Protein AF-C3Z0E1-F1 (afdb_monomer)

Radius of gyration: 13.63 Å; Cα contacts (8 Å, |Δi|>4): 234; chains: 1; bounding box: 32×23×44 Å

InterPro domains:
  IPR003598 Immunoglobulin subtype 2 [SM00408] (13-82)
  IPR003599 Immunoglobulin domain sub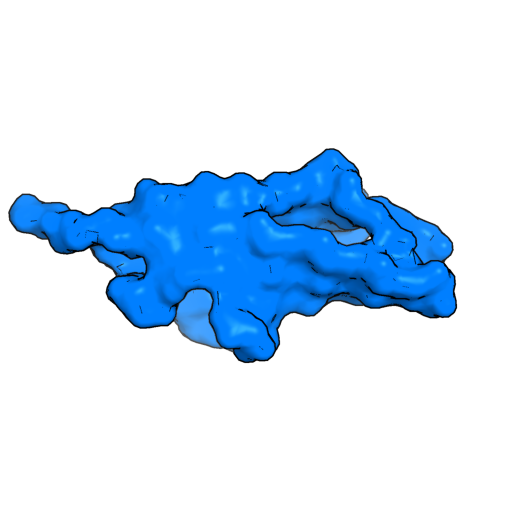type [SM00409] (7-93)
  IPR007110 Immunoglobulin-like domain [PS50835] (1-93)
  IPR013098 Immunoglobulin I-set [PF07679] (1-92)
  IPR013783 Immunoglobulin-like fold [G3DSA:2.60.40.10] (1-95)
  IPR036179 Immunoglobulin-like domain superfamily [SSF48726] (1-94)

Nearest PDB structures (foldseek):
  1ya5-assembly1_B  TM=9.559E-01  e=6.724E-10  Homo sapiens
  2ill-assembly1_A  TM=9.265E-01  e=2.037E-09  Homo sapiens
  2kkq-assembly1_A  TM=9.109E-01  e=6.343E-10  Homo sapiens
  2nzi-assembly2_B  TM=9.545E-01  e=6.934E-09  Homo sapiens
  4uow-assembly3_E  TM=8.794E-01  e=4.609E-09  Homo sapiens

pLDDT: mean 91.65, std 7.64, range [46.59, 96.75]

Secondary structure (DSSP, 8-state):
-EEEEPPPPEEEETTS-EEEEEEEE-SSPPEEEEEETTEEPPP-SSEEEEEETTTTEEEEEESS--GGG-EEEEEEEEETTEEEEEEEEEEEE----

Organism: Branchiostoma floridae (NCBI:txid7739)

Sequence (97 aa):
PNFAKFPSSAAVADGDPARFDAMVTGSPVPNVTWLHMGTEIRSDTRRKVVFDQSKNMSSIVISQVQPSDGGDYTCQLTNDYGQAACTAQLLVKGIKK

Structure (mmCIF, N/CA/C/O backbone):
data_AF-C3Z0E1-F1
#
_entry.id   AF-C3Z0E1-F1
#
loop_
_atom_site.group_PDB
_atom_site.id
_atom_site.type_symbol
_atom_site.label_atom_id
_atom_site.label_alt_id
_atom_site.label_comp_id
_atom_site.label_asym_id
_atom_site.label_entity_id
_atom_site.label_seq_id
_atom_site.pdbx_PDB_ins_c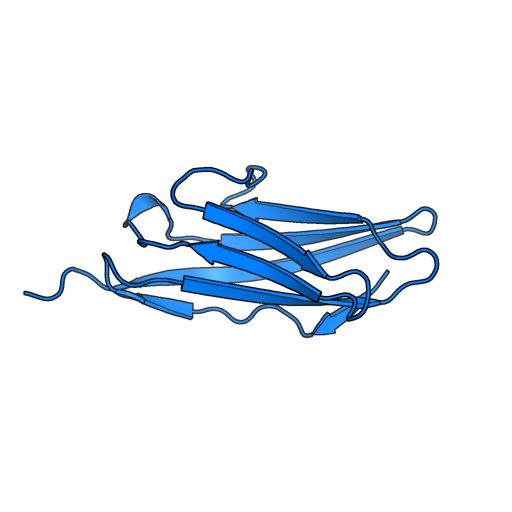ode
_atom_site.Cartn_x
_atom_site.Cartn_y
_atom_site.Cartn_z
_atom_site.occupancy
_atom_site.B_iso_or_equiv
_atom_site.auth_seq_id
_atom_site.auth_comp_id
_atom_site.auth_asym_id
_atom_site.auth_atom_id
_atom_site.pdbx_PDB_model_num
ATOM 1 N N . PRO A 1 1 ? 8.385 -4.838 -12.763 1.00 88.38 1 PRO A N 1
ATOM 2 C CA . PRO A 1 1 ? 8.314 -4.165 -11.442 1.00 88.38 1 PRO A CA 1
ATOM 3 C C . PRO A 1 1 ? 7.822 -5.170 -10.405 1.00 88.38 1 PRO A C 1
ATOM 5 O O . PRO A 1 1 ? 6.968 -5.986 -10.736 1.00 88.38 1 PRO A O 1
ATOM 8 N N . ASN A 1 2 ? 8.376 -5.147 -9.196 1.00 91.25 2 ASN A N 1
ATOM 9 C CA . ASN A 1 2 ? 8.149 -6.168 -8.178 1.00 91.25 2 ASN A CA 1
ATOM 10 C C . ASN A 1 2 ? 8.007 -5.530 -6.792 1.00 91.25 2 ASN A C 1
ATOM 12 O O . ASN A 1 2 ? 8.442 -4.404 -6.560 1.00 91.25 2 ASN A O 1
ATOM 16 N N . PHE A 1 3 ? 7.408 -6.268 -5.860 1.00 91.94 3 PHE A N 1
ATOM 17 C CA . PHE A 1 3 ? 7.362 -5.890 -4.452 1.00 91.94 3 PHE A CA 1
ATOM 18 C C . PHE A 1 3 ? 8.520 -6.557 -3.711 1.00 91.94 3 PHE A C 1
ATOM 20 O O . PHE A 1 3 ? 8.632 -7.780 -3.710 1.00 91.94 3 PHE A O 1
ATOM 27 N N . ALA A 1 4 ? 9.368 -5.757 -3.067 1.00 92.69 4 ALA A N 1
ATOM 28 C CA . ALA A 1 4 ? 10.324 -6.246 -2.073 1.00 92.69 4 ALA A CA 1
ATOM 29 C C . ALA A 1 4 ? 9.665 -6.413 -0.698 1.00 92.69 4 ALA A C 1
ATOM 31 O O . ALA A 1 4 ? 10.041 -7.295 0.070 1.00 92.69 4 ALA A O 1
ATOM 32 N N . LYS A 1 5 ? 8.661 -5.583 -0.393 1.00 93.06 5 LYS A N 1
ATOM 33 C CA . LYS A 1 5 ? 7.841 -5.703 0.812 1.00 93.06 5 LYS A CA 1
ATOM 34 C C . LYS A 1 5 ? 6.389 -5.434 0.465 1.00 93.06 5 LYS A C 1
ATOM 36 O O . LYS A 1 5 ? 6.071 -4.399 -0.118 1.00 93.06 5 LYS A O 1
ATOM 41 N N . PHE A 1 6 ? 5.534 -6.369 0.849 1.00 93.69 6 PHE A N 1
ATOM 42 C CA . PHE A 1 6 ? 4.095 -6.261 0.680 1.00 93.69 6 PHE A CA 1
ATOM 43 C C . PHE A 1 6 ? 3.483 -5.482 1.851 1.00 93.69 6 PHE A C 1
ATOM 45 O O . PHE A 1 6 ? 3.980 -5.600 2.978 1.00 93.69 6 PHE A O 1
ATOM 52 N N . PRO A 1 7 ? 2.410 -4.715 1.611 1.00 94.00 7 PRO A N 1
ATOM 53 C CA . PRO A 1 7 ? 1.612 -4.175 2.691 1.00 94.00 7 PRO A CA 1
ATOM 54 C C . PRO A 1 7 ? 0.943 -5.304 3.468 1.00 94.00 7 PRO A C 1
ATOM 56 O O . PRO A 1 7 ? 0.491 -6.295 2.897 1.00 94.00 7 PRO A O 1
ATOM 59 N N . SER A 1 8 ? 0.873 -5.135 4.783 1.00 94.44 8 SER A N 1
ATOM 60 C CA . SER A 1 8 ? 0.213 -6.085 5.673 1.00 94.44 8 SER A CA 1
ATOM 61 C C . SER A 1 8 ? -1.200 -5.618 5.986 1.00 94.44 8 SER A C 1
ATOM 63 O O . SER A 1 8 ? -1.408 -4.435 6.256 1.00 94.44 8 SER A O 1
ATOM 65 N N . SER A 1 9 ? -2.157 -6.547 6.011 1.00 94.88 9 SER A N 1
ATOM 66 C CA . SER A 1 9 ? -3.491 -6.273 6.548 1.00 94.88 9 SER A CA 1
ATOM 67 C C . SER A 1 9 ? -3.398 -5.796 7.997 1.00 94.88 9 SER A C 1
ATOM 69 O O . SER A 1 9 ? -2.559 -6.269 8.768 1.00 94.88 9 SER A O 1
ATOM 71 N N . ALA A 1 10 ? -4.267 -4.867 8.376 1.00 93.50 10 ALA A N 1
ATOM 72 C CA . ALA A 1 10 ? -4.260 -4.242 9.688 1.00 93.50 10 ALA A CA 1
ATOM 73 C C . ALA A 1 10 ? -5.669 -4.203 10.274 1.00 93.50 10 ALA A C 1
ATOM 75 O O . ALA A 1 10 ? -6.654 -4.099 9.548 1.00 93.50 10 ALA A O 1
ATOM 76 N N . ALA A 1 11 ? -5.764 -4.258 11.603 1.00 94.69 11 ALA A N 1
ATOM 77 C CA . ALA A 1 11 ? -7.024 -4.091 12.311 1.00 94.69 11 ALA A CA 1
ATOM 78 C C . ALA A 1 11 ? -6.909 -2.956 13.334 1.00 94.69 11 ALA A C 1
ATOM 80 O O . ALA A 1 11 ? -6.294 -3.134 14.390 1.00 94.69 11 ALA A O 1
ATOM 81 N N . VAL A 1 12 ? -7.485 -1.803 13.003 1.00 94.19 12 VAL A N 1
ATOM 82 C CA . VAL A 1 12 ? -7.293 -0.520 13.698 1.00 94.19 12 VAL A CA 1
ATOM 83 C C . VAL A 1 12 ? -8.622 -0.057 14.279 1.00 94.19 12 VAL A C 1
ATOM 85 O O . VAL A 1 12 ? -9.664 -0.279 13.672 1.00 94.19 12 VAL A O 1
ATOM 88 N N . ALA A 1 13 ? -8.612 0.520 15.478 1.00 92.88 13 ALA A N 1
ATOM 89 C CA . ALA A 1 13 ? -9.832 1.049 16.078 1.00 92.88 13 ALA A CA 1
ATOM 90 C C . ALA A 1 13 ? -10.248 2.373 15.420 1.00 92.88 13 ALA A C 1
ATOM 92 O O . ALA A 1 13 ? -9.407 3.117 14.917 1.00 92.88 13 ALA A O 1
ATOM 93 N N . ASP A 1 14 ? -11.547 2.661 15.437 1.00 93.31 14 ASP A N 1
ATOM 94 C CA . ASP A 1 14 ? -12.070 3.965 15.027 1.00 93.31 14 ASP A CA 1
ATOM 95 C C . ASP A 1 14 ? -11.352 5.114 15.764 1.00 93.31 14 ASP A C 1
ATOM 97 O O . ASP A 1 14 ? -11.152 5.066 16.980 1.00 93.31 14 ASP A O 1
ATOM 101 N N . GLY A 1 15 ? -10.923 6.123 15.007 1.00 91.88 15 GLY A N 1
ATOM 102 C CA . GLY A 1 15 ? -10.174 7.281 15.493 1.00 91.88 15 GLY A CA 1
ATOM 103 C C . GLY A 1 15 ? -8.660 7.085 15.634 1.00 91.88 15 GLY A C 1
ATOM 104 O O . GLY A 1 15 ? -7.941 8.085 15.651 1.00 91.88 15 GLY A O 1
ATOM 105 N N . ASP A 1 16 ? -8.153 5.848 15.685 1.00 93.88 16 ASP A N 1
ATOM 106 C CA . ASP A 1 16 ? -6.711 5.578 15.703 1.00 93.88 16 ASP A CA 1
ATOM 107 C C . ASP A 1 16 ? -6.102 5.710 14.287 1.00 93.88 16 ASP A C 1
ATOM 109 O O . ASP A 1 16 ? -6.801 5.556 13.279 1.00 93.88 16 ASP A O 1
ATOM 113 N N . PRO A 1 17 ? -4.797 6.011 14.170 1.00 94.50 17 PRO A N 1
ATOM 114 C CA . PRO A 1 17 ? -4.131 6.093 12.878 1.00 94.50 17 PRO A CA 1
ATOM 115 C C . PRO A 1 17 ? -3.818 4.707 12.296 1.00 94.50 17 PRO A C 1
ATOM 117 O O . PRO A 1 17 ? -3.455 3.775 13.016 1.00 94.50 17 PRO A O 1
ATOM 120 N N . ALA A 1 18 ? -3.868 4.589 10.968 1.00 95.12 18 ALA A N 1
ATOM 121 C CA . ALA A 1 18 ? -3.431 3.405 10.226 1.00 95.12 18 ALA A CA 1
ATOM 122 C C . ALA A 1 18 ? -2.296 3.744 9.258 1.00 95.12 18 ALA A C 1
ATOM 124 O O . ALA A 1 18 ? -2.212 4.856 8.730 1.00 95.12 18 ALA A O 1
ATOM 125 N N . ARG A 1 19 ? -1.427 2.764 8.995 1.00 95.12 19 ARG A N 1
ATOM 126 C CA . ARG A 1 19 ? -0.334 2.896 8.034 1.00 95.12 19 ARG A CA 1
ATOM 127 C C . ARG A 1 19 ? -0.141 1.611 7.242 1.00 95.12 19 ARG A C 1
ATOM 129 O O . ARG A 1 19 ? -0.064 0.534 7.825 1.00 95.12 19 ARG A O 1
ATOM 136 N N . PHE A 1 20 ? 0.002 1.759 5.932 1.00 96.06 20 PHE A N 1
ATOM 137 C CA . PHE A 1 20 ? 0.404 0.693 5.020 1.00 96.06 20 PHE A CA 1
ATOM 138 C C . PHE A 1 20 ? 1.734 1.063 4.385 1.00 96.06 20 PHE A C 1
ATOM 140 O O . PHE A 1 20 ? 1.914 2.208 3.980 1.00 96.06 20 PHE A O 1
ATOM 147 N N . ASP A 1 21 ? 2.647 0.101 4.284 1.00 95.25 21 ASP A N 1
ATOM 148 C CA . ASP A 1 21 ? 3.965 0.285 3.682 1.00 95.25 21 ASP A CA 1
ATOM 149 C C . ASP A 1 21 ? 4.195 -0.787 2.619 1.00 95.25 21 ASP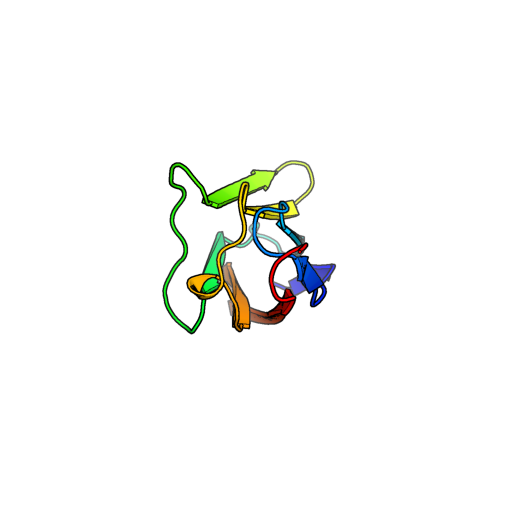 A C 1
ATOM 151 O O . ASP A 1 21 ? 4.031 -1.977 2.882 1.00 95.25 21 ASP A O 1
ATOM 155 N N . ALA A 1 22 ? 4.613 -0.364 1.432 1.00 94.88 22 ALA A N 1
ATOM 156 C CA . ALA A 1 22 ? 4.996 -1.233 0.334 1.00 94.88 22 ALA A CA 1
ATOM 157 C C . ALA A 1 22 ? 6.372 -0.809 -0.186 1.00 94.88 22 ALA A C 1
ATOM 159 O O . ALA A 1 22 ? 6.573 0.343 -0.569 1.00 94.88 22 ALA A O 1
ATOM 160 N N . MET A 1 23 ? 7.323 -1.741 -0.212 1.00 94.25 23 MET A N 1
ATOM 161 C CA . MET A 1 23 ? 8.641 -1.503 -0.801 1.00 94.25 23 MET A CA 1
ATOM 162 C C . MET A 1 23 ? 8.667 -2.092 -2.201 1.00 94.25 23 MET A C 1
ATOM 164 O O . MET A 1 23 ? 8.292 -3.250 -2.401 1.00 94.25 23 MET A O 1
ATOM 168 N N . VAL A 1 24 ? 9.113 -1.297 -3.164 1.00 93.25 24 VAL A N 1
ATOM 169 C CA . VAL A 1 24 ? 8.984 -1.592 -4.589 1.00 93.25 24 VAL A CA 1
ATOM 170 C C . VAL A 1 24 ? 10.359 -1.678 -5.231 1.00 93.25 24 VAL A C 1
ATOM 172 O O . VAL A 1 24 ? 11.297 -0.981 -4.856 1.00 93.25 24 VAL A O 1
ATOM 175 N N . THR A 1 25 ? 10.500 -2.544 -6.218 1.00 91.00 25 THR A N 1
ATOM 176 C CA . THR A 1 25 ? 11.739 -2.723 -6.970 1.00 91.00 25 THR A CA 1
ATOM 177 C C . THR A 1 25 ? 11.441 -2.778 -8.460 1.00 91.00 25 THR A C 1
ATOM 179 O O . THR A 1 25 ? 10.351 -3.145 -8.907 1.00 91.00 25 THR A O 1
ATOM 182 N N . GLY A 1 26 ? 12.415 -2.359 -9.255 1.00 86.75 26 GLY A N 1
ATOM 183 C CA . GLY A 1 26 ? 12.296 -2.293 -10.703 1.00 86.75 26 GLY A CA 1
ATOM 184 C C . GLY A 1 26 ? 13.212 -1.222 -11.272 1.00 86.75 26 GLY A C 1
ATOM 185 O O . GLY A 1 26 ? 13.489 -0.226 -10.606 1.00 86.75 26 GLY A O 1
ATOM 186 N N . SER A 1 27 ? 13.654 -1.453 -12.504 1.00 86.38 27 SER A N 1
ATOM 187 C CA . SER A 1 27 ? 14.442 -0.508 -13.290 1.00 86.38 27 SER A CA 1
ATOM 188 C C . SER A 1 27 ? 13.744 -0.310 -14.638 1.00 86.38 27 SER A C 1
ATOM 190 O O . SER A 1 27 ? 13.646 -1.288 -15.382 1.00 86.38 27 SER A O 1
ATOM 192 N N . PRO A 1 28 ? 13.235 0.891 -14.978 1.00 87.06 28 PRO A N 1
ATOM 193 C CA . PRO A 1 28 ? 13.099 2.088 -14.134 1.00 87.06 28 PRO A CA 1
ATOM 194 C C . PRO A 1 28 ? 12.286 1.873 -12.841 1.00 87.06 28 PRO A C 1
ATOM 196 O O . PRO A 1 28 ? 11.563 0.883 -12.708 1.00 87.06 28 PRO A O 1
ATOM 199 N N . VAL A 1 29 ? 12.406 2.796 -11.879 1.00 87.06 29 VAL A N 1
ATOM 200 C CA . VAL A 1 29 ? 11.602 2.759 -10.644 1.00 87.06 29 VAL A CA 1
ATOM 201 C C . VAL A 1 29 ? 10.119 2.844 -11.026 1.00 87.06 29 VAL A C 1
ATOM 203 O O . VAL A 1 29 ? 9.742 3.788 -11.720 1.00 87.06 29 VAL A O 1
ATOM 206 N N . PRO A 1 30 ? 9.271 1.885 -10.609 1.00 91.69 30 PRO A N 1
ATOM 207 C CA . PRO A 1 30 ? 7.867 1.898 -10.991 1.00 91.69 30 PRO A CA 1
ATOM 208 C C . PRO A 1 30 ? 7.111 3.060 -10.355 1.00 91.69 30 PRO A C 1
ATOM 210 O O . PRO A 1 30 ? 7.350 3.419 -9.201 1.00 91.69 30 PRO A O 1
ATOM 213 N N . ASN A 1 31 ? 6.118 3.566 -11.080 1.00 91.38 31 ASN A N 1
ATOM 214 C CA . ASN A 1 31 ? 5.104 4.432 -10.511 1.00 91.38 31 ASN A CA 1
ATOM 215 C C . ASN A 1 31 ? 4.201 3.620 -9.577 1.00 91.38 31 ASN A C 1
ATOM 217 O O . ASN A 1 31 ? 3.718 2.550 -9.960 1.00 91.38 31 ASN A O 1
ATOM 221 N N . VAL A 1 32 ? 3.964 4.140 -8.373 1.00 94.25 32 VAL A N 1
ATOM 222 C CA . VAL A 1 32 ? 3.130 3.493 -7.357 1.00 94.25 32 VAL A CA 1
ATOM 223 C C . VAL A 1 32 ? 1.794 4.211 -7.248 1.00 94.25 32 VAL A C 1
ATOM 225 O O . VAL A 1 32 ? 1.748 5.404 -6.953 1.00 94.25 32 VAL A O 1
ATOM 228 N N . THR A 1 33 ? 0.712 3.465 -7.434 1.00 95.19 33 THR A N 1
ATOM 229 C CA . THR A 1 33 ? -0.661 3.940 -7.275 1.00 95.19 33 THR A CA 1
ATOM 230 C C . THR A 1 33 ? -1.344 3.119 -6.198 1.00 95.19 33 THR A C 1
ATOM 232 O O . THR A 1 33 ? -1.266 1.894 -6.195 1.00 95.19 33 THR A O 1
ATOM 235 N N . TRP A 1 34 ? -2.035 3.790 -5.286 1.00 96.25 34 TRP A N 1
ATOM 236 C CA . TRP A 1 34 ? -2.816 3.129 -4.254 1.00 96.25 34 TRP A CA 1
ATOM 237 C C . TRP A 1 34 ? -4.305 3.267 -4.527 1.00 96.25 34 TRP A C 1
ATOM 239 O O . TRP A 1 34 ? -4.771 4.346 -4.882 1.00 96.25 34 TRP A O 1
ATOM 249 N N . LEU A 1 35 ? -5.049 2.186 -4.321 1.00 96.06 35 LEU A N 1
ATOM 250 C CA . LEU A 1 35 ? -6.492 2.126 -4.490 1.00 96.06 35 LEU A CA 1
ATOM 251 C C . LEU A 1 35 ? -7.146 1.620 -3.207 1.00 96.06 35 LEU A C 1
ATOM 253 O O . LEU A 1 35 ? -6.675 0.655 -2.617 1.00 96.06 35 LEU A O 1
ATOM 257 N N . HIS A 1 36 ? -8.251 2.234 -2.803 1.00 95.12 36 HIS A N 1
ATOM 258 C CA . HIS A 1 36 ? -9.127 1.759 -1.738 1.00 95.12 36 HIS A CA 1
ATOM 259 C C . HIS A 1 36 ? -10.441 1.310 -2.368 1.00 95.12 36 HIS A C 1
ATOM 261 O O . HIS A 1 36 ? -11.095 2.096 -3.054 1.00 95.12 36 HIS A O 1
ATOM 267 N N . MET A 1 37 ? -10.791 0.031 -2.207 1.00 93.31 37 MET A N 1
ATOM 268 C CA . MET A 1 37 ? -11.992 -0.574 -2.803 1.00 93.31 37 MET A CA 1
ATOM 269 C C . MET A 1 37 ? -12.111 -0.305 -4.319 1.00 93.31 37 MET A C 1
ATOM 271 O O . MET A 1 37 ? -13.190 -0.042 -4.842 1.00 93.31 37 MET A O 1
ATOM 275 N N . GLY A 1 38 ? -10.975 -0.314 -5.028 1.00 92.31 38 GLY A N 1
ATOM 276 C CA . GLY A 1 38 ? -10.898 -0.045 -6.470 1.00 92.31 38 GLY A CA 1
ATOM 277 C C . GLY A 1 38 ? -10.868 1.436 -6.871 1.00 92.31 38 GLY A C 1
ATOM 278 O O . GLY A 1 38 ? -10.747 1.729 -8.056 1.00 92.31 38 GLY A O 1
ATOM 279 N N . THR A 1 39 ? -10.925 2.374 -5.921 1.00 93.75 39 THR A N 1
ATOM 280 C CA . THR A 1 39 ? -10.841 3.820 -6.187 1.00 93.75 39 THR A CA 1
ATOM 281 C C . THR A 1 39 ? -9.467 4.364 -5.814 1.00 93.75 39 THR A C 1
ATOM 283 O O . THR A 1 39 ? -8.991 4.127 -4.708 1.00 93.75 39 THR A O 1
ATOM 286 N N . GLU A 1 40 ? -8.827 5.120 -6.708 1.00 95.00 40 GLU A N 1
ATOM 287 C CA . GLU A 1 40 ? -7.520 5.739 -6.450 1.00 95.00 40 GLU A CA 1
ATOM 288 C C . GLU A 1 40 ? -7.550 6.642 -5.205 1.00 95.00 40 GLU A C 1
ATOM 290 O O . GLU A 1 40 ? -8.386 7.540 -5.073 1.00 95.00 40 GLU A O 1
ATOM 295 N N . ILE A 1 41 ? -6.601 6.420 -4.298 1.00 93.62 41 ILE A N 1
ATOM 296 C CA . ILE A 1 41 ? -6.424 7.224 -3.094 1.00 93.62 41 ILE A CA 1
ATOM 297 C C . ILE A 1 41 ? -5.577 8.438 -3.448 1.00 93.62 41 ILE A C 1
ATOM 299 O O . ILE A 1 41 ? -4.408 8.318 -3.813 1.00 93.62 41 ILE A O 1
ATOM 303 N N . ARG A 1 42 ? -6.156 9.621 -3.264 1.00 90.44 42 ARG A N 1
ATOM 304 C CA . ARG A 1 42 ? -5.436 10.891 -3.347 1.00 90.44 42 ARG A CA 1
ATOM 305 C C . ARG A 1 42 ? -5.133 11.411 -1.955 1.00 90.44 42 ARG A C 1
ATOM 307 O O . ARG A 1 42 ? -5.911 11.200 -1.029 1.00 90.44 42 ARG A O 1
ATOM 314 N N . SER A 1 43 ? -3.997 12.086 -1.824 1.00 90.44 43 SER A N 1
ATOM 315 C CA . SER A 1 43 ? -3.641 12.757 -0.580 1.00 90.44 43 SER A CA 1
ATOM 316 C C . SER A 1 43 ? -4.656 13.860 -0.264 1.00 90.44 43 SER A C 1
ATOM 318 O O . SER A 1 43 ? -4.941 14.712 -1.104 1.00 90.44 43 SER A O 1
ATOM 320 N N . ASP A 1 44 ? -5.172 13.847 0.958 1.00 90.88 44 ASP A N 1
ATOM 321 C CA . ASP A 1 44 ? -6.101 14.815 1.530 1.00 90.88 44 ASP A CA 1
ATOM 322 C C . ASP A 1 44 ? -5.759 15.073 3.011 1.00 90.88 44 ASP A C 1
ATOM 324 O O . ASP A 1 44 ? -4.697 14.690 3.509 1.00 90.88 44 ASP A O 1
ATOM 328 N N . THR A 1 45 ? -6.646 15.759 3.731 1.00 89.75 45 THR A N 1
ATOM 329 C CA . THR A 1 45 ? -6.445 16.112 5.141 1.00 89.75 45 THR A CA 1
ATOM 330 C C . THR A 1 45 ? -6.285 14.889 6.056 1.00 89.75 45 THR A C 1
ATOM 332 O O . THR A 1 45 ? -5.493 14.937 6.999 1.00 89.75 45 THR A O 1
ATOM 335 N N . ARG A 1 46 ? -7.005 13.787 5.797 1.00 91.94 46 ARG A N 1
ATOM 336 C CA . ARG A 1 46 ? -6.969 12.555 6.606 1.00 91.94 46 ARG A CA 1
ATOM 337 C C . ARG A 1 46 ? -6.024 11.498 6.043 1.00 91.94 46 ARG A C 1
ATOM 339 O O . ARG A 1 46 ? -5.404 10.791 6.834 1.00 91.94 46 ARG A O 1
ATOM 346 N N . ARG A 1 47 ? -5.917 11.371 4.718 1.00 93.81 47 ARG A N 1
ATOM 347 C CA . ARG A 1 47 ? -5.119 10.328 4.047 1.00 93.81 47 ARG A CA 1
ATOM 348 C C . ARG A 1 47 ? -3.913 10.948 3.356 1.00 93.81 47 ARG A C 1
ATOM 350 O O . ARG A 1 47 ? -4.063 11.874 2.573 1.00 93.81 47 ARG A O 1
ATOM 357 N N . LYS A 1 48 ? -2.712 10.429 3.594 1.00 94.81 48 LYS A N 1
ATOM 358 C CA . LYS A 1 48 ? -1.481 10.882 2.933 1.00 94.81 48 LYS A CA 1
ATOM 359 C C . LYS A 1 48 ? -0.799 9.722 2.237 1.00 94.81 48 LYS A C 1
ATOM 361 O O . LYS A 1 48 ? -0.461 8.739 2.888 1.00 94.81 48 LYS A O 1
ATOM 366 N N . VAL A 1 49 ? -0.557 9.871 0.941 1.00 94.50 49 VAL A N 1
ATOM 367 C CA . VAL A 1 49 ? 0.281 8.960 0.160 1.00 94.50 49 VAL A CA 1
ATOM 368 C C . VAL A 1 49 ? 1.677 9.566 0.063 1.00 94.50 49 VAL A C 1
ATOM 370 O O . VAL A 1 49 ? 1.833 10.718 -0.340 1.00 94.50 49 VAL A O 1
ATOM 373 N N . VAL A 1 50 ? 2.689 8.801 0.460 1.00 93.31 50 VAL A N 1
ATOM 374 C CA . VAL A 1 50 ? 4.097 9.209 0.461 1.00 93.31 50 VAL A CA 1
ATOM 375 C C . VAL A 1 50 ? 4.893 8.198 -0.346 1.00 93.31 50 VAL A C 1
ATOM 377 O O . VAL A 1 50 ? 4.712 6.995 -0.179 1.00 93.31 50 VAL A O 1
ATOM 380 N N . PHE A 1 51 ? 5.788 8.670 -1.207 1.00 91.94 51 PHE A N 1
ATOM 381 C CA . PHE A 1 51 ? 6.736 7.815 -1.911 1.00 91.94 51 PHE A CA 1
ATOM 382 C C . PHE A 1 51 ? 8.159 8.322 -1.686 1.00 91.94 51 PHE A C 1
ATOM 384 O O . PHE A 1 51 ? 8.517 9.412 -2.124 1.00 91.94 51 PHE A O 1
ATOM 391 N N . ASP A 1 52 ? 8.958 7.532 -0.974 1.00 91.50 52 ASP A N 1
ATOM 392 C CA . ASP A 1 52 ? 10.380 7.770 -0.758 1.00 91.50 52 ASP A CA 1
ATOM 393 C C . ASP 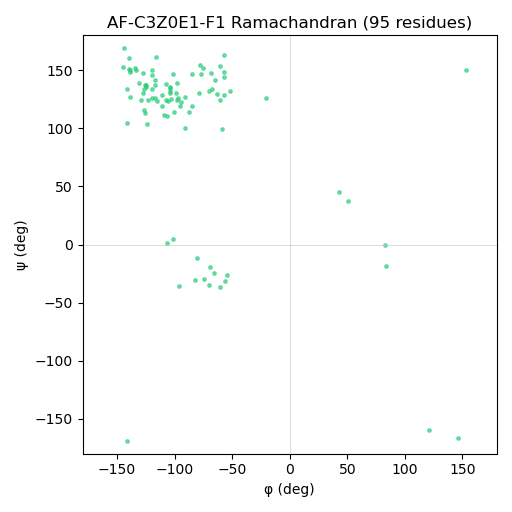A 1 52 ? 11.167 7.066 -1.868 1.00 91.50 52 ASP A C 1
ATOM 395 O O . AS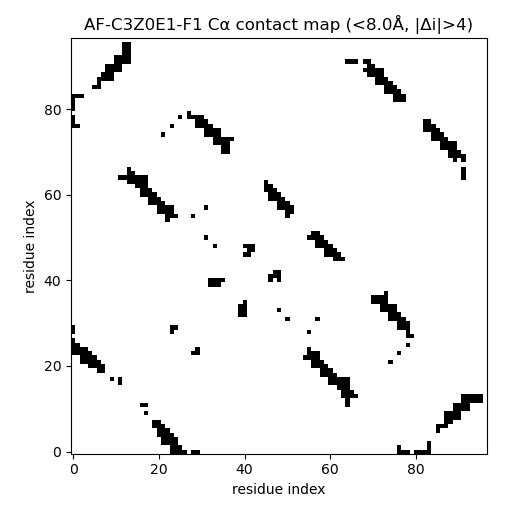P A 1 52 ? 11.381 5.851 -1.828 1.00 91.50 52 ASP A O 1
ATOM 399 N N . GLN A 1 53 ? 11.590 7.842 -2.868 1.00 85.62 53 GLN A N 1
ATOM 400 C CA . GLN A 1 53 ? 12.380 7.353 -4.000 1.00 85.62 53 GLN A CA 1
ATOM 401 C C . GLN A 1 53 ? 13.772 6.855 -3.595 1.00 85.62 53 GLN A C 1
ATOM 403 O O . GLN A 1 53 ? 14.326 6.018 -4.294 1.00 85.62 53 GLN A O 1
ATOM 408 N N . SER A 1 54 ? 14.340 7.330 -2.480 1.00 86.69 54 SER A N 1
ATOM 409 C CA . SER A 1 54 ? 15.668 6.892 -2.027 1.00 86.69 54 SER A CA 1
ATOM 410 C C . SER A 1 54 ? 15.640 5.489 -1.417 1.00 86.69 54 SER A C 1
ATOM 412 O O . SER A 1 54 ? 16.619 4.750 -1.490 1.00 86.69 54 SER A O 1
ATOM 414 N N . LYS A 1 55 ? 14.499 5.116 -0.827 1.00 86.94 55 LYS A N 1
ATOM 415 C CA . LYS A 1 55 ? 14.264 3.808 -0.197 1.00 86.94 55 LYS A CA 1
ATOM 416 C C . LYS A 1 55 ? 13.344 2.909 -1.017 1.00 86.94 55 LYS A C 1
ATOM 418 O O . LYS A 1 55 ? 13.002 1.823 -0.558 1.00 86.94 55 LYS A O 1
ATOM 423 N N . ASN A 1 56 ? 12.892 3.384 -2.175 1.00 90.56 56 ASN A N 1
ATOM 424 C CA . ASN A 1 56 ? 11.827 2.798 -2.982 1.00 90.56 56 ASN A CA 1
ATOM 425 C C . ASN A 1 56 ? 10.631 2.329 -2.129 1.00 90.56 56 ASN A C 1
ATOM 427 O O . ASN A 1 56 ? 10.135 1.211 -2.278 1.00 90.56 56 ASN A O 1
ATOM 431 N N . MET A 1 57 ? 10.194 3.166 -1.190 1.00 93.56 57 MET A N 1
ATOM 432 C CA . MET A 1 57 ? 9.143 2.829 -0.229 1.00 93.56 57 MET A CA 1
ATOM 433 C C . MET A 1 57 ? 7.936 3.729 -0.457 1.00 93.56 57 MET A C 1
ATOM 435 O O . MET A 1 57 ? 8.046 4.949 -0.377 1.00 93.56 57 MET A O 1
ATOM 439 N N . SER A 1 58 ? 6.774 3.132 -0.699 1.00 94.38 58 SER A N 1
ATOM 440 C CA . SER A 1 58 ? 5.497 3.833 -0.715 1.00 94.38 58 SER A CA 1
ATOM 441 C C . SER A 1 58 ? 4.716 3.556 0.559 1.00 94.38 58 SER A C 1
ATOM 443 O O . SER A 1 58 ? 4.601 2.405 0.979 1.00 94.38 58 SER A O 1
ATOM 445 N N . SER A 1 59 ? 4.147 4.599 1.149 1.00 94.75 59 SER A N 1
ATOM 446 C CA . SER A 1 59 ? 3.352 4.505 2.365 1.00 94.75 59 SER A CA 1
ATOM 447 C C . SER A 1 59 ? 2.029 5.248 2.218 1.00 94.75 59 SER A C 1
ATOM 449 O O . SER A 1 59 ? 2.004 6.370 1.712 1.00 94.75 59 SER A O 1
ATOM 451 N N . ILE A 1 60 ? 0.945 4.667 2.729 1.00 95.25 60 ILE A N 1
ATOM 452 C CA . ILE A 1 60 ? -0.289 5.404 3.026 1.00 95.25 60 ILE A CA 1
ATOM 453 C C . ILE A 1 60 ? -0.363 5.595 4.529 1.00 95.25 60 ILE A C 1
ATOM 455 O O . ILE A 1 60 ? -0.224 4.631 5.279 1.00 95.25 60 ILE A O 1
ATOM 459 N N . VAL A 1 61 ? -0.646 6.816 4.961 1.00 95.06 61 VAL A N 1
ATOM 460 C CA . VAL A 1 61 ? -0.957 7.140 6.351 1.00 95.06 61 VAL A CA 1
ATOM 461 C C . VAL A 1 61 ? -2.380 7.674 6.425 1.00 95.06 61 VAL A C 1
ATOM 463 O O . VAL A 1 61 ? -2.722 8.624 5.726 1.00 95.06 61 VAL A O 1
ATOM 466 N N . ILE A 1 62 ? -3.201 7.073 7.277 1.00 95.19 62 ILE A N 1
ATOM 467 C CA . ILE A 1 62 ? -4.554 7.523 7.601 1.00 95.19 62 ILE A CA 1
ATOM 468 C C . ILE A 1 62 ? -4.496 8.049 9.029 1.00 95.19 62 ILE A C 1
ATOM 470 O O . ILE A 1 62 ? -4.266 7.279 9.955 1.00 95.19 62 ILE A O 1
ATOM 474 N N . SER A 1 63 ? -4.651 9.358 9.209 1.00 94.25 63 SER A N 1
ATOM 475 C CA . SER A 1 63 ? -4.467 10.010 10.514 1.00 94.25 63 SER A CA 1
ATOM 476 C C . SER A 1 63 ? -5.566 9.653 11.516 1.00 94.25 63 SER A C 1
ATOM 478 O O . SER A 1 63 ? -5.297 9.551 12.706 1.00 94.25 63 SER A O 1
ATOM 480 N N . GLN A 1 64 ? -6.798 9.484 11.031 1.00 92.81 64 GLN A N 1
ATOM 481 C CA . GLN A 1 64 ? -7.963 9.102 11.828 1.00 92.81 64 GLN A CA 1
ATOM 482 C C . GLN A 1 64 ? -8.818 8.142 11.008 1.00 92.81 64 GLN A C 1
ATOM 484 O O . GLN A 1 64 ? -9.494 8.576 10.067 1.00 92.81 64 GLN A O 1
ATOM 489 N N . VAL A 1 65 ? -8.746 6.856 11.348 1.00 93.94 65 VAL A N 1
ATOM 490 C CA . VAL A 1 65 ? -9.548 5.809 10.713 1.00 93.94 65 VAL A CA 1
ATOM 491 C C . VAL A 1 65 ? -11.019 6.005 11.058 1.00 93.94 65 VAL A C 1
ATOM 493 O O . VAL A 1 65 ? -11.365 6.219 12.214 1.00 93.94 65 VAL A O 1
ATOM 496 N N . GLN A 1 66 ? -11.871 5.910 10.045 1.00 93.19 66 GL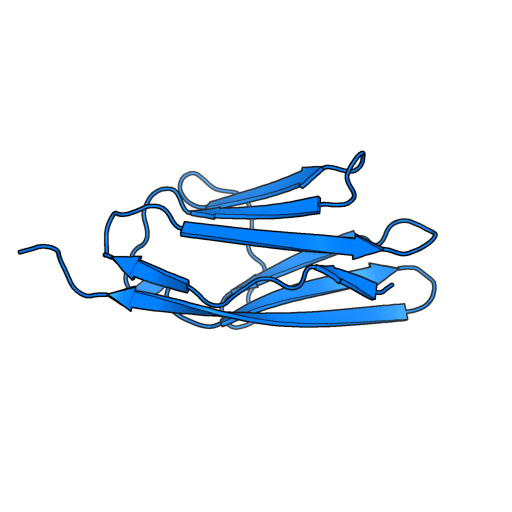N A N 1
ATOM 497 C CA . GLN A 1 66 ? -13.326 5.876 10.146 1.00 93.19 66 GLN A CA 1
ATOM 498 C C . GLN A 1 66 ? -13.851 4.528 9.638 1.00 93.19 66 GLN A C 1
ATOM 500 O O . GLN A 1 66 ? -13.162 3.866 8.858 1.00 93.19 66 GLN A O 1
ATOM 505 N N . PRO A 1 67 ? -15.093 4.126 9.968 1.00 90.75 67 PRO A N 1
ATOM 506 C CA . PRO A 1 67 ? -15.672 2.878 9.469 1.00 90.75 67 PRO A CA 1
ATOM 507 C C . PRO A 1 67 ? -15.685 2.792 7.936 1.00 90.75 67 PRO A C 1
ATOM 509 O O . PRO A 1 67 ? -15.519 1.712 7.379 1.00 90.75 67 PRO A O 1
ATOM 512 N N . SER A 1 68 ? -15.820 3.937 7.257 1.00 91.56 68 SER A N 1
ATOM 513 C CA . SER A 1 68 ? -15.767 4.043 5.795 1.00 91.56 68 SER A CA 1
ATOM 514 C C . SER A 1 68 ? -14.383 3.798 5.201 1.00 91.56 68 SER A C 1
ATOM 516 O O . SER A 1 68 ? -14.296 3.541 4.009 1.00 91.56 68 SER A O 1
ATOM 518 N N . ASP A 1 69 ? -13.314 3.911 5.993 1.00 93.06 69 ASP A N 1
ATOM 519 C CA . ASP A 1 69 ? -11.950 3.634 5.538 1.00 93.06 69 ASP A CA 1
ATOM 520 C C . ASP A 1 69 ? -11.658 2.120 5.548 1.00 93.06 69 ASP A C 1
ATOM 522 O O . ASP A 1 69 ? -10.670 1.671 4.980 1.00 93.06 69 ASP A O 1
ATOM 526 N N . GLY A 1 70 ? -12.521 1.298 6.156 1.00 94.12 70 GLY A N 1
ATOM 527 C CA . GLY A 1 70 ? -12.387 -0.157 6.108 1.00 94.12 70 GLY A CA 1
ATOM 528 C C . GLY A 1 70 ? -12.454 -0.716 4.685 1.00 94.12 70 GLY A C 1
ATOM 529 O O . GLY A 1 70 ? -13.066 -0.130 3.791 1.00 94.12 70 GLY A O 1
ATOM 530 N N . GLY A 1 71 ? -11.829 -1.872 4.475 1.00 95.19 71 GLY A N 1
ATOM 531 C CA . GLY A 1 71 ? -11.847 -2.585 3.198 1.00 95.19 71 GLY A CA 1
ATOM 532 C C . GLY A 1 71 ? -10.463 -2.806 2.601 1.00 95.19 71 GLY A C 1
ATOM 533 O O . GLY A 1 71 ? -9.451 -2.783 3.302 1.00 95.19 71 GLY A O 1
ATOM 534 N N . ASP A 1 72 ? -10.432 -3.060 1.298 1.00 96.75 72 ASP A N 1
ATOM 535 C CA . ASP A 1 72 ? -9.236 -3.514 0.599 1.00 96.75 72 ASP A CA 1
ATOM 536 C C . ASP A 1 72 ? -8.415 -2.345 0.045 1.00 96.75 72 ASP A C 1
ATOM 538 O O . ASP A 1 72 ? -8.909 -1.498 -0.704 1.00 96.75 72 ASP A O 1
ATOM 542 N N . TYR A 1 73 ? -7.131 -2.334 0.386 1.00 96.44 73 TYR A N 1
ATOM 543 C CA . TYR A 1 73 ? -6.114 -1.402 -0.080 1.00 96.44 73 TYR A CA 1
ATOM 544 C C . TYR A 1 73 ? -5.196 -2.110 -1.067 1.00 96.44 73 TYR A C 1
ATOM 546 O O . TYR A 1 73 ? -4.413 -2.981 -0.691 1.00 96.44 73 TYR A O 1
ATOM 554 N N . THR A 1 74 ? -5.279 -1.729 -2.336 1.00 96.38 74 THR A N 1
ATOM 555 C CA . THR A 1 74 ? -4.466 -2.295 -3.411 1.00 96.38 74 THR A CA 1
ATOM 556 C C . THR A 1 74 ? -3.342 -1.338 -3.781 1.00 96.38 74 THR A C 1
ATOM 558 O O . THR A 1 74 ? -3.588 -0.181 -4.106 1.00 96.38 74 THR A O 1
ATOM 561 N N . CYS A 1 75 ? -2.106 -1.819 -3.744 1.00 95.75 75 CYS A N 1
ATOM 562 C CA . CYS A 1 75 ? -0.937 -1.123 -4.259 1.00 95.75 75 CYS A CA 1
ATOM 563 C C . CYS A 1 75 ? -0.631 -1.651 -5.658 1.00 95.75 75 CYS A C 1
ATOM 565 O O . CYS A 1 75 ? -0.458 -2.856 -5.836 1.00 95.75 75 CYS A O 1
ATOM 567 N N . GLN A 1 76 ? -0.558 -0.760 -6.640 1.00 95.56 76 GLN A N 1
ATOM 568 C CA . GLN A 1 76 ? -0.328 -1.070 -8.044 1.00 95.56 76 GLN A CA 1
ATOM 569 C C . GLN A 1 76 ? 0.957 -0.392 -8.519 1.00 95.56 76 GLN A C 1
ATOM 571 O O . GLN A 1 76 ? 1.134 0.815 -8.382 1.00 95.56 76 GLN A O 1
ATOM 576 N N . LEU A 1 77 ? 1.860 -1.187 -9.083 1.00 94.81 77 LEU A N 1
ATOM 577 C CA . LEU A 1 77 ? 3.155 -0.772 -9.610 1.00 94.81 77 LEU A CA 1
ATOM 578 C C . LEU A 1 77 ? 3.109 -0.827 -11.120 1.00 94.81 77 LEU A C 1
ATOM 580 O O . LEU A 1 77 ? 2.867 -1.898 -11.668 1.00 94.81 77 LEU A O 1
ATOM 584 N N . THR A 1 78 ? 3.417 0.275 -11.789 1.00 93.38 78 THR A N 1
ATOM 585 C CA . THR A 1 78 ? 3.477 0.315 -13.254 1.00 93.38 78 THR A CA 1
ATOM 586 C C . THR A 1 78 ? 4.824 0.858 -13.702 1.00 93.38 78 THR A C 1
ATOM 588 O O . THR A 1 78 ? 5.314 1.842 -13.158 1.00 93.38 78 THR A O 1
ATOM 591 N N . ASN A 1 79 ? 5.438 0.196 -14.674 1.00 92.25 79 ASN A N 1
ATOM 592 C CA . ASN A 1 79 ? 6.655 0.643 -15.340 1.00 92.25 79 ASN A CA 1
ATOM 593 C C . ASN A 1 79 ? 6.589 0.260 -16.828 1.00 92.25 79 ASN A C 1
ATOM 595 O O . ASN A 1 79 ? 5.755 -0.563 -17.202 1.00 92.25 79 ASN A O 1
ATOM 599 N N . ASP A 1 80 ? 7.504 0.769 -17.649 1.00 92.12 80 ASP A N 1
ATOM 600 C CA . ASP A 1 80 ? 7.546 0.535 -19.104 1.00 92.12 80 ASP A CA 1
ATOM 601 C C . ASP A 1 80 ? 7.561 -0.955 -19.490 1.00 92.12 80 ASP A C 1
ATOM 603 O O . ASP A 1 80 ? 7.097 -1.344 -20.558 1.00 92.12 80 ASP A O 1
ATOM 607 N N . TYR A 1 81 ? 8.059 -1.810 -18.594 1.00 89.69 81 TYR A N 1
ATOM 608 C CA . TYR A 1 81 ? 8.218 -3.249 -18.812 1.00 89.69 81 TYR A CA 1
ATOM 609 C C . TYR A 1 81 ? 7.134 -4.111 -18.148 1.00 89.69 81 TYR A C 1
ATOM 611 O O . TYR A 1 81 ? 7.244 -5.336 -18.149 1.00 89.69 81 TYR A O 1
ATOM 619 N N . GLY A 1 82 ? 6.109 -3.510 -17.532 1.00 90.56 82 GLY A N 1
ATOM 620 C CA . GLY A 1 82 ? 4.961 -4.256 -17.012 1.00 90.56 82 GLY A CA 1
ATOM 621 C C . GLY A 1 82 ? 4.342 -3.687 -15.740 1.00 90.56 82 GLY A C 1
ATOM 622 O O . GLY A 1 82 ? 4.628 -2.567 -15.314 1.00 90.56 82 GLY A O 1
ATOM 623 N N . GLN A 1 83 ? 3.500 -4.502 -15.105 1.00 93.75 83 GLN A N 1
ATOM 624 C CA . GLN A 1 83 ? 2.688 -4.109 -13.958 1.00 93.75 83 GLN A CA 1
ATOM 625 C C . GLN A 1 83 ? 2.655 -5.204 -12.886 1.00 93.75 83 GLN A C 1
ATOM 627 O O . GLN A 1 83 ? 2.727 -6.390 -13.198 1.00 93.75 83 GLN A O 1
ATOM 632 N N . ALA A 1 84 ? 2.552 -4.805 -11.621 1.00 93.00 84 ALA A N 1
ATOM 633 C CA . ALA A 1 84 ? 2.327 -5.703 -10.492 1.00 93.00 84 ALA A CA 1
ATOM 634 C C . ALA A 1 84 ? 1.319 -5.072 -9.530 1.00 93.00 84 ALA A C 1
ATOM 636 O O . ALA A 1 84 ? 1.271 -3.852 -9.412 1.00 93.00 84 ALA A O 1
ATOM 637 N N . ALA A 1 85 ? 0.538 -5.882 -8.820 1.00 95.12 85 ALA A N 1
ATOM 638 C CA . ALA A 1 85 ? -0.387 -5.391 -7.806 1.00 95.12 85 ALA A CA 1
ATOM 639 C C . ALA A 1 85 ? -0.397 -6.306 -6.579 1.00 95.12 85 ALA A C 1
ATOM 641 O O . ALA A 1 85 ? -0.144 -7.506 -6.691 1.00 95.12 85 ALA A O 1
ATOM 642 N N . CYS A 1 86 ? -0.682 -5.740 -5.411 1.00 94.50 86 CYS A N 1
ATOM 643 C CA . CYS A 1 86 ? -0.929 -6.495 -4.188 1.00 94.50 86 CYS A CA 1
ATOM 644 C C . CYS A 1 86 ? -1.989 -5.804 -3.335 1.00 94.50 86 CYS A C 1
ATOM 646 O O . CYS A 1 86 ? -2.136 -4.585 -3.399 1.00 94.50 86 CYS A O 1
ATOM 648 N N . THR A 1 87 ? -2.706 -6.579 -2.528 1.00 95.44 87 THR A N 1
ATOM 649 C CA . THR A 1 87 ? -3.840 -6.090 -1.741 1.00 95.44 87 THR A CA 1
ATOM 650 C C . THR A 1 87 ? -3.646 -6.427 -0.268 1.00 95.44 87 THR A C 1
ATOM 652 O O . THR A 1 87 ? -3.227 -7.533 0.069 1.00 95.44 87 THR A O 1
ATOM 655 N N . ALA A 1 88 ? -3.955 -5.470 0.601 1.00 96.19 88 ALA A N 1
ATOM 656 C CA . ALA A 1 88 ? -3.995 -5.610 2.050 1.00 96.19 88 ALA A CA 1
ATOM 657 C C . ALA A 1 88 ? -5.343 -5.110 2.573 1.00 96.19 88 ALA A C 1
ATOM 659 O O . ALA A 1 88 ? -5.912 -4.176 2.019 1.00 96.19 88 ALA A O 1
ATOM 660 N N . GLN A 1 89 ? -5.850 -5.703 3.648 1.00 96.19 89 GLN A N 1
ATOM 661 C CA . GLN A 1 89 ? -7.166 -5.361 4.184 1.00 96.19 89 GLN A CA 1
ATOM 662 C C . GLN A 1 89 ? -7.053 -4.495 5.443 1.00 96.19 89 GLN A C 1
ATOM 664 O O . GLN A 1 89 ? -6.270 -4.809 6.342 1.00 96.19 89 GLN 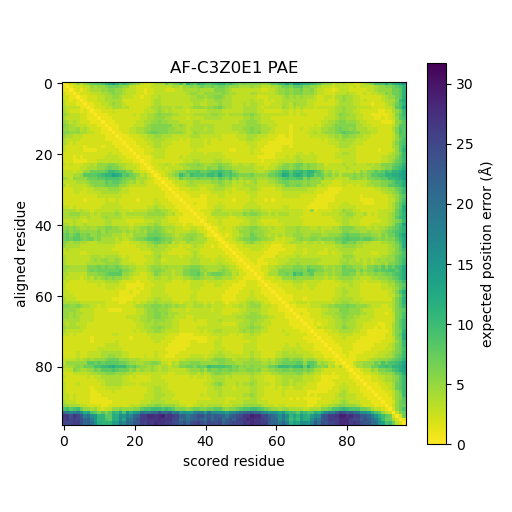A O 1
ATOM 669 N N . LEU A 1 90 ? -7.861 -3.436 5.539 1.00 96.00 90 LEU A N 1
ATOM 670 C CA . LEU A 1 90 ? -8.072 -2.670 6.766 1.00 96.00 90 LEU A CA 1
ATOM 671 C C . LEU A 1 90 ? -9.385 -3.094 7.429 1.00 96.00 90 LEU A C 1
ATOM 673 O O . LEU A 1 90 ? -10.470 -2.837 6.907 1.00 96.00 90 LEU A O 1
ATOM 677 N N . LEU A 1 91 ? -9.289 -3.700 8.608 1.00 94.88 91 LEU A N 1
ATOM 678 C CA . LEU A 1 91 ? -10.433 -3.981 9.466 1.00 94.88 91 LEU A CA 1
ATOM 679 C C . LEU A 1 91 ? -10.583 -2.866 10.505 1.00 94.88 91 LEU A C 1
ATOM 681 O O .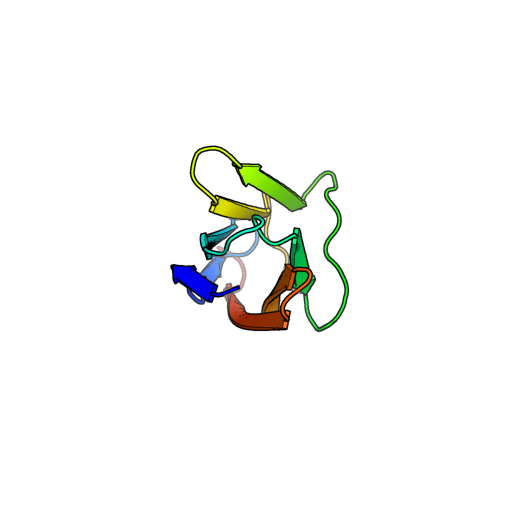 LEU A 1 91 ? -9.706 -2.672 11.346 1.00 94.88 91 LEU A O 1
ATOM 685 N N . VAL A 1 92 ? -11.714 -2.167 10.493 1.00 94.44 92 VAL A N 1
ATOM 686 C CA . VAL A 1 92 ? -12.006 -1.144 11.504 1.00 94.44 92 VAL A CA 1
ATOM 687 C C . VAL A 1 92 ? -12.673 -1.807 12.705 1.00 94.44 92 VAL A C 1
ATOM 689 O O . VAL A 1 92 ? -13.773 -2.349 12.603 1.00 94.44 92 VAL A O 1
ATOM 692 N N . LYS A 1 93 ? -11.994 -1.802 13.853 1.00 89.69 93 LYS A N 1
ATOM 693 C CA . LYS A 1 93 ? -12.538 -2.294 15.121 1.00 89.69 93 LYS A CA 1
ATOM 694 C C . LYS A 1 93 ? -13.456 -1.225 15.716 1.00 89.69 93 LYS A C 1
ATOM 696 O O . LYS A 1 93 ? -13.075 -0.060 15.812 1.00 89.69 93 LYS A O 1
ATOM 701 N N . GLY A 1 94 ? -14.665 -1.637 16.099 1.00 74.94 94 GLY A N 1
ATOM 702 C CA . GLY A 1 94 ? -15.682 -0.752 16.664 1.00 74.94 94 GLY A CA 1
ATOM 703 C C . GLY A 1 94 ? -15.211 0.005 17.914 1.00 74.94 94 GLY A C 1
ATOM 704 O O . GLY A 1 94 ? -14.392 -0.500 18.679 1.00 74.94 94 GLY A O 1
ATOM 705 N N . ILE A 1 95 ? -15.763 1.214 18.048 1.00 61.34 95 ILE A N 1
ATOM 706 C CA . ILE A 1 95 ? -15.560 2.286 19.039 1.00 61.34 95 ILE A CA 1
ATOM 707 C C . ILE A 1 95 ? -14.935 1.821 20.367 1.00 61.34 95 ILE A C 1
ATOM 709 O O . ILE A 1 95 ? -15.485 0.958 21.057 1.00 61.34 95 ILE A O 1
ATOM 713 N N . LYS A 1 96 ? -13.834 2.473 20.774 1.00 51.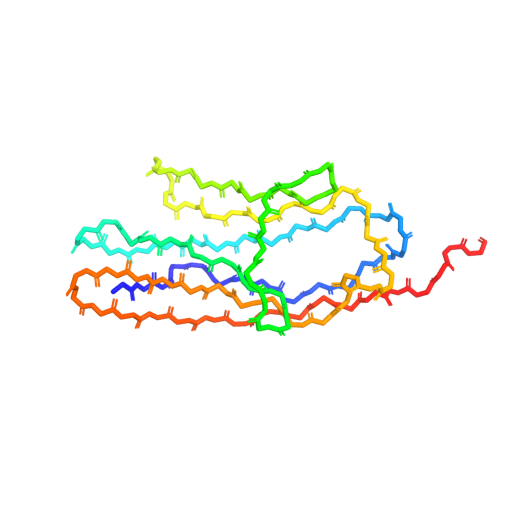31 96 LYS A N 1
ATOM 714 C CA . LYS A 1 96 ? -13.401 2.507 22.182 1.00 51.31 96 LYS A CA 1
ATOM 715 C C . LYS A 1 96 ? -14.543 3.123 23.008 1.00 51.31 96 LYS A C 1
ATOM 717 O O . LYS A 1 96 ? -14.729 4.335 22.957 1.00 51.31 96 LYS A O 1
ATOM 722 N N . LYS A 1 97 ? -15.351 2.283 23.666 1.00 46.59 97 LYS A N 1
ATOM 723 C CA . LYS A 1 97 ? -16.366 2.718 24.641 1.00 46.59 97 LYS A CA 1
ATOM 724 C C . LYS A 1 97 ? -15.740 3.517 25.777 1.00 46.59 97 LYS A C 1
ATOM 726 O O . LYS A 1 97 ? -14.610 3.160 26.177 1.00 46.59 97 LYS A O 1
#

Mean predicted aligned error: 4.05 Å

Foldseek 3Di:
DDWPDAWAADEEEFFAKDKTKTAFDDVVLWDKWKDFVNHTDDDDPQWDWDADPVRSMIMIMGNGDDQVSFFKMKIKTDDPVGIDIDIYTYHYDYDPD

Solvent-accessible surface area (backbone atoms only — not comparable to full-atom values): 5375 Å² total; per-residue (Å²): 74,48,72,79,34,73,44,65,60,45,76,42,43,50,59,41,62,48,73,40,51,34,28,51,44,47,87,70,76,43,51,79,46,46,21,50,75,84,40,77,65,68,69,54,98,51,34,41,71,46,73,42,79,93,73,35,33,37,33,41,40,30,62,54,34,46,74,85,68,37,47,45,39,34,44,35,33,41,42,101,87,39,67,39,75,51,71,24,42,38,44,57,40,77,68,85,125